Protein AF-A0A535K7L5-F1 (afdb_monomer_lite)

Radius of gyration: 12.25 Å; chains: 1; bounding box: 40×12×24 Å

Structure (mmCIF, N/CA/C/O backbone):
data_AF-A0A535K7L5-F1
#
_entry.id   AF-A0A535K7L5-F1
#
loop_
_atom_site.group_PDB
_atom_site.id
_atom_site.type_symbol
_atom_site.label_atom_id
_atom_site.label_alt_id
_atom_site.label_comp_id
_atom_site.label_asym_id
_atom_site.label_entity_id
_atom_site.label_seq_id
_atom_site.pdbx_PDB_ins_code
_atom_site.Cartn_x
_atom_site.Cartn_y
_atom_site.Cartn_z
_atom_site.occupancy
_atom_site.B_iso_or_equiv
_atom_site.auth_seq_id
_atom_site.auth_comp_id
_atom_site.auth_asym_id
_atom_site.auth_atom_id
_atom_site.pdbx_PDB_model_num
ATOM 1 N N . MET A 1 1 ? -29.786 -7.826 2.961 1.00 45.44 1 MET A N 1
ATOM 2 C CA . MET A 1 1 ? -29.461 -6.390 2.875 1.00 45.44 1 MET A CA 1
ATOM 3 C C . MET A 1 1 ? -28.043 -6.265 2.348 1.00 45.44 1 MET A C 1
ATOM 5 O O . MET A 1 1 ? -27.158 -6.715 3.064 1.00 45.44 1 MET A O 1
ATOM 9 N N . PRO A 1 2 ? -27.791 -5.723 1.148 1.00 43.12 2 PRO A N 1
ATOM 10 C CA . PRO A 1 2 ? -26.463 -5.230 0.834 1.00 43.12 2 PRO A CA 1
ATOM 11 C C . PRO A 1 2 ? -26.546 -3.717 0.649 1.00 43.12 2 PRO A C 1
ATOM 13 O O . PRO A 1 2 ? -27.097 -3.235 -0.335 1.00 43.12 2 PRO A O 1
ATOM 16 N N . ALA A 1 3 ? -26.043 -2.989 1.643 1.00 46.88 3 ALA A N 1
ATOM 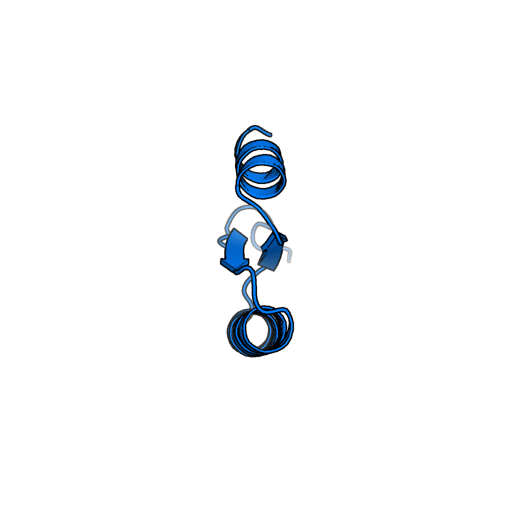17 C CA . ALA A 1 3 ? -25.620 -1.617 1.427 1.00 46.88 3 ALA A CA 1
ATOM 18 C C . ALA A 1 3 ? -24.454 -1.643 0.430 1.00 46.88 3 ALA A C 1
ATOM 20 O O . ALA A 1 3 ? -23.621 -2.554 0.449 1.00 46.88 3 ALA A O 1
ATOM 21 N N . ASP A 1 4 ? -24.483 -0.682 -0.472 1.00 44.41 4 ASP A N 1
ATOM 22 C CA . ASP A 1 4 ? -23.701 -0.554 -1.684 1.00 44.41 4 ASP A CA 1
ATOM 23 C C . ASP A 1 4 ? -22.208 -0.879 -1.524 1.00 44.41 4 ASP A C 1
ATOM 25 O O . ASP A 1 4 ? -21.455 -0.215 -0.817 1.00 44.41 4 ASP A O 1
ATOM 29 N N . ALA A 1 5 ? -21.738 -1.871 -2.285 1.00 50.38 5 ALA A N 1
ATOM 30 C CA . ALA A 1 5 ? -20.314 -2.158 -2.476 1.00 50.38 5 ALA A CA 1
ATOM 31 C C . ALA A 1 5 ? -19.566 -1.050 -3.258 1.00 50.38 5 ALA A C 1
ATOM 33 O O . ALA A 1 5 ? -18.411 -1.241 -3.623 1.00 50.38 5 ALA A O 1
ATOM 34 N N . ARG A 1 6 ? -20.219 0.087 -3.539 1.00 48.50 6 ARG A N 1
ATOM 35 C CA . ARG A 1 6 ? -19.684 1.213 -4.320 1.00 48.50 6 ARG A CA 1
ATOM 36 C C . ARG A 1 6 ? -19.055 2.324 -3.467 1.00 48.50 6 ARG A C 1
ATOM 38 O O . ARG A 1 6 ? -18.372 3.162 -4.036 1.00 48.50 6 ARG A O 1
ATOM 45 N N . ASP A 1 7 ? -19.215 2.289 -2.140 1.00 52.91 7 ASP A N 1
ATOM 46 C CA . ASP A 1 7 ? -18.772 3.369 -1.235 1.00 52.91 7 ASP A CA 1
ATOM 47 C C . ASP A 1 7 ? -17.635 2.978 -0.271 1.00 52.91 7 ASP A C 1
ATOM 49 O O . ASP A 1 7 ? -17.315 3.716 0.664 1.00 52.91 7 ASP A O 1
ATOM 53 N N . ARG A 1 8 ? -16.975 1.827 -0.468 1.00 59.72 8 ARG A N 1
ATOM 54 C CA . ARG A 1 8 ? -15.713 1.560 0.241 1.00 59.72 8 ARG A CA 1
ATOM 55 C C . ARG A 1 8 ? -14.597 2.292 -0.489 1.00 59.72 8 ARG A C 1
ATOM 57 O O . ARG A 1 8 ? -14.109 1.793 -1.495 1.00 59.72 8 ARG A O 1
ATOM 64 N N . ALA A 1 9 ? -14.227 3.471 0.008 1.00 73.00 9 ALA A N 1
ATOM 65 C CA . ALA A 1 9 ? -13.105 4.243 -0.517 1.00 73.00 9 ALA A CA 1
ATOM 66 C C . ALA A 1 9 ? -11.871 3.337 -0.691 1.00 73.00 9 ALA A C 1
ATOM 68 O O . ALA A 1 9 ? -11.378 2.763 0.285 1.00 73.00 9 ALA A O 1
ATOM 69 N N . SER A 1 10 ? -11.420 3.172 -1.936 1.00 81.56 10 SER A N 1
ATOM 70 C CA . SER A 1 10 ? -10.214 2.420 -2.269 1.00 81.56 10 SER A CA 1
ATOM 71 C C . SER A 1 10 ? -8.995 3.324 -2.096 1.00 81.56 10 SER A C 1
ATOM 73 O O . SER A 1 10 ? -8.966 4.449 -2.596 1.00 81.56 10 SER A O 1
ATOM 75 N N . ILE A 1 11 ? -7.993 2.855 -1.356 1.00 88.31 11 ILE A N 1
ATOM 76 C CA . ILE A 1 11 ? -6.780 3.614 -1.045 1.00 88.31 11 ILE A CA 1
ATOM 77 C C . ILE A 1 11 ? -5.596 2.947 -1.739 1.00 88.31 11 ILE A C 1
ATOM 79 O O . ILE A 1 11 ? -5.313 1.780 -1.490 1.00 88.31 11 ILE A O 1
ATOM 83 N N . LEU A 1 12 ? -4.878 3.698 -2.573 1.00 90.25 12 LEU A N 1
ATOM 84 C CA . LEU A 1 12 ? -3.635 3.251 -3.195 1.00 90.25 12 LEU A CA 1
ATOM 85 C C . LEU A 1 12 ? -2.437 3.781 -2.402 1.00 90.25 12 LEU A C 1
ATOM 87 O O . LEU A 1 12 ? -2.253 4.991 -2.274 1.00 90.25 12 LEU A O 1
ATOM 91 N N . VAL A 1 13 ? -1.608 2.873 -1.895 1.00 89.50 13 VAL A N 1
ATOM 92 C CA . VAL A 1 13 ? -0.378 3.193 -1.164 1.00 89.50 13 VAL A CA 1
ATOM 93 C C . VAL A 1 13 ? 0.820 2.955 -2.076 1.00 89.50 13 VAL A C 1
ATOM 95 O O . VAL A 1 13 ? 1.046 1.834 -2.533 1.00 89.50 13 VAL A O 1
ATOM 98 N N . VAL A 1 14 ? 1.604 4.004 -2.323 1.00 90.31 14 VAL A N 1
ATOM 99 C CA . VAL A 1 14 ? 2.799 3.948 -3.176 1.00 90.31 14 VAL A CA 1
ATOM 100 C C . VAL A 1 14 ? 4.026 4.208 -2.318 1.00 90.31 14 VAL A C 1
ATOM 102 O O . VAL A 1 14 ? 4.193 5.317 -1.817 1.00 90.31 14 VAL A O 1
ATOM 105 N N . ASP A 1 15 ? 4.856 3.185 -2.141 1.00 89.19 15 ASP A N 1
ATOM 106 C CA . ASP A 1 15 ? 6.079 3.267 -1.337 1.00 89.19 15 ASP A CA 1
ATOM 107 C C . ASP A 1 15 ? 7.119 2.263 -1.867 1.00 89.19 15 ASP A C 1
ATOM 109 O O . ASP A 1 15 ? 6.778 1.123 -2.230 1.00 89.19 15 ASP A O 1
ATOM 113 N N . ASP A 1 16 ? 8.376 2.700 -1.956 1.00 88.00 16 ASP A N 1
ATOM 114 C CA . ASP A 1 16 ? 9.511 1.908 -2.428 1.00 88.00 16 ASP A CA 1
ATOM 115 C C . ASP A 1 16 ? 10.057 0.964 -1.344 1.00 88.00 16 ASP A C 1
ATOM 117 O O . ASP A 1 16 ? 10.643 -0.071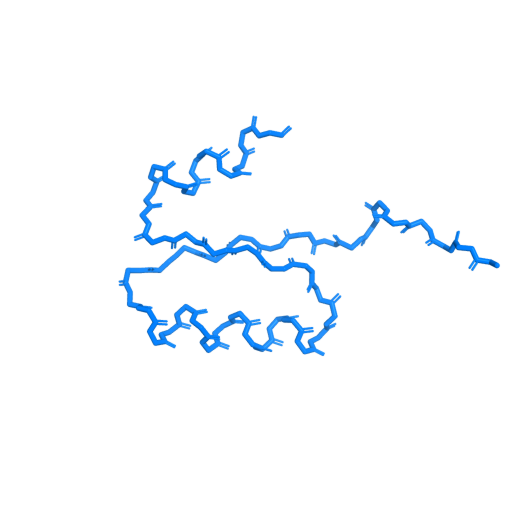 -1.680 1.00 88.00 16 ASP A O 1
ATOM 121 N N . ASP A 1 17 ? 9.790 1.238 -0.061 1.00 92.50 17 ASP A N 1
ATOM 122 C CA . ASP A 1 17 ? 10.095 0.326 1.038 1.00 92.50 17 ASP A CA 1
ATOM 123 C C . ASP A 1 17 ? 8.928 -0.658 1.281 1.00 92.50 17 ASP A C 1
ATOM 125 O O . ASP A 1 17 ? 7.844 -0.277 1.746 1.00 92.50 17 ASP A O 1
ATOM 129 N N . PRO A 1 18 ? 9.127 -1.971 1.044 1.00 88.38 18 PRO A N 1
ATOM 130 C CA . PRO A 1 18 ? 8.079 -2.966 1.250 1.00 88.38 18 PRO A CA 1
ATOM 131 C C . PRO A 1 18 ? 7.604 -3.053 2.709 1.00 88.38 18 PRO A C 1
ATOM 133 O O . PRO A 1 18 ? 6.441 -3.373 2.943 1.00 88.38 18 PRO A O 1
ATOM 136 N N . LYS A 1 19 ? 8.457 -2.747 3.698 1.00 91.56 19 LYS A N 1
ATOM 137 C CA . LYS A 1 19 ? 8.086 -2.821 5.120 1.00 91.56 19 LYS A CA 1
ATOM 138 C C . LYS A 1 19 ? 7.096 -1.729 5.496 1.00 91.56 19 LYS A C 1
ATOM 140 O O . LYS A 1 19 ? 6.143 -1.997 6.226 1.00 91.56 19 LYS A O 1
ATOM 145 N N . ILE A 1 20 ? 7.332 -0.508 5.017 1.00 91.62 20 ILE A N 1
ATOM 146 C CA . ILE A 1 20 ? 6.442 0.628 5.267 1.00 91.62 20 ILE A CA 1
ATOM 147 C C . ILE A 1 20 ? 5.123 0.408 4.533 1.00 91.62 20 ILE A C 1
ATOM 149 O O . ILE A 1 20 ? 4.058 0.523 5.142 1.00 91.62 20 ILE A O 1
ATOM 153 N N . ARG A 1 21 ? 5.187 -0.019 3.269 1.00 92.81 21 ARG A N 1
ATOM 154 C CA . ARG A 1 21 ? 4.005 -0.317 2.457 1.00 92.81 21 ARG A CA 1
ATOM 155 C C . ARG A 1 21 ? 3.081 -1.346 3.104 1.00 92.81 21 ARG A C 1
ATOM 157 O O . ARG A 1 21 ? 1.877 -1.113 3.200 1.00 92.81 21 ARG A O 1
ATOM 164 N N . ASP A 1 22 ? 3.638 -2.456 3.584 1.00 91.06 22 ASP A N 1
ATOM 165 C CA . ASP A 1 22 ? 2.858 -3.510 4.236 1.00 91.06 22 ASP A CA 1
ATOM 166 C C . ASP A 1 22 ? 2.276 -3.047 5.576 1.00 91.06 22 ASP A C 1
ATOM 168 O O . ASP A 1 22 ? 1.137 -3.382 5.904 1.00 91.06 22 ASP A O 1
ATOM 172 N N . LEU A 1 23 ? 3.021 -2.238 6.338 1.00 93.94 23 LEU A N 1
ATOM 173 C CA . LEU A 1 23 ? 2.532 -1.656 7.585 1.00 93.94 23 LEU A CA 1
ATOM 174 C C . LEU A 1 23 ? 1.325 -0.746 7.330 1.00 93.94 23 LEU A C 1
ATOM 176 O O . LEU A 1 23 ? 0.285 -0.921 7.964 1.00 93.94 23 LEU A O 1
ATOM 180 N N . VAL A 1 24 ? 1.430 0.177 6.374 1.00 92.44 24 VAL A N 1
ATOM 181 C CA . VAL A 1 24 ? 0.338 1.093 6.012 1.00 92.44 24 VAL A CA 1
ATOM 182 C C . VAL A 1 24 ? -0.869 0.318 5.477 1.00 92.44 24 VAL A C 1
ATOM 184 O O . VAL A 1 24 ? -1.995 0.603 5.891 1.00 92.44 24 VAL A O 1
ATOM 187 N N . ARG A 1 25 ? -0.647 -0.709 4.640 1.00 90.75 25 ARG A N 1
ATOM 188 C CA . ARG A 1 25 ? -1.717 -1.595 4.159 1.00 90.75 25 ARG A CA 1
ATOM 189 C C . ARG A 1 25 ? -2.478 -2.227 5.318 1.00 90.75 25 ARG A C 1
ATOM 191 O O . ARG A 1 25 ? -3.690 -2.070 5.400 1.00 90.75 25 ARG A O 1
ATOM 198 N N . MET A 1 26 ? -1.767 -2.874 6.243 1.00 91.19 26 MET A N 1
ATOM 199 C CA . MET A 1 26 ? -2.384 -3.532 7.398 1.00 91.19 26 MET A CA 1
ATOM 200 C C . MET A 1 26 ? -3.196 -2.564 8.264 1.00 91.19 26 MET A C 1
ATOM 202 O O . MET A 1 26 ? -4.268 -2.932 8.740 1.00 91.19 26 MET A O 1
ATOM 206 N N . TYR A 1 27 ? -2.713 -1.335 8.474 1.00 92.94 27 TYR A N 1
ATOM 207 C CA . TYR A 1 27 ? -3.456 -0.326 9.231 1.00 92.94 27 TYR A CA 1
ATOM 208 C C . TYR A 1 27 ? -4.767 0.056 8.538 1.00 92.94 27 TYR A C 1
ATOM 210 O O . TYR A 1 27 ? -5.815 0.036 9.176 1.00 92.94 27 TYR A O 1
ATOM 218 N N . LEU A 1 28 ? -4.722 0.364 7.244 1.00 89.25 28 LEU A N 1
ATOM 219 C CA . LEU A 1 28 ? -5.888 0.817 6.484 1.00 89.25 28 LEU A CA 1
ATOM 220 C C . LEU A 1 28 ? -6.906 -0.309 6.230 1.00 89.25 28 LEU A C 1
ATOM 222 O O . LEU A 1 28 ? -8.111 -0.083 6.343 1.00 89.25 28 LEU A O 1
ATOM 226 N N . GLU A 1 29 ? -6.445 -1.536 5.973 1.00 87.94 29 GLU A N 1
ATOM 227 C CA . GLU A 1 29 ? -7.314 -2.716 5.865 1.00 87.94 29 GLU A CA 1
ATOM 228 C C . GLU A 1 29 ? -8.038 -2.993 7.189 1.00 87.94 29 GLU A C 1
ATOM 230 O O . GLU A 1 29 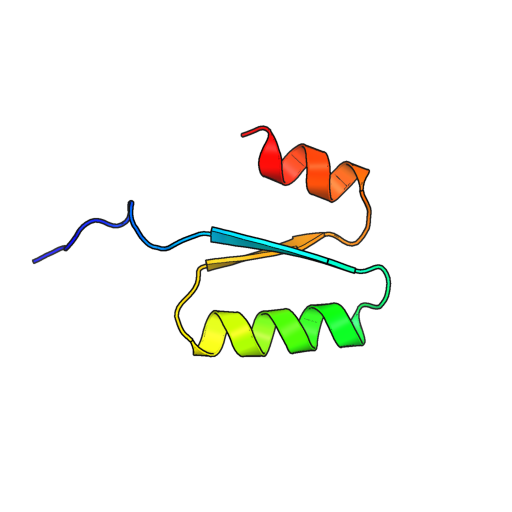? -9.223 -3.332 7.195 1.00 87.94 29 GLU A O 1
ATOM 235 N N . ARG A 1 30 ? -7.356 -2.806 8.330 1.00 88.06 30 ARG A N 1
ATOM 236 C CA . ARG A 1 30 ? -7.958 -2.980 9.661 1.00 88.06 30 ARG A CA 1
ATOM 237 C C . ARG A 1 30 ? -9.059 -1.958 9.949 1.00 88.06 30 ARG A C 1
ATOM 239 O O . ARG A 1 30 ? -10.011 -2.289 10.650 1.00 88.06 30 ARG A O 1
ATOM 246 N N . GLU A 1 31 ? -8.949 -0.752 9.401 1.00 86.50 31 GLU A N 1
ATOM 247 C CA . GLU A 1 31 ? -9.994 0.282 9.466 1.00 86.50 31 GLU A CA 1
ATOM 248 C C . GLU A 1 31 ? -11.162 0.009 8.490 1.00 86.50 31 GLU A C 1
ATOM 250 O O . GLU A 1 31 ? -12.172 0.709 8.512 1.00 86.50 31 GLU A O 1
ATOM 255 N N . GLY A 1 32 ? -11.070 -1.042 7.663 1.00 85.12 32 GLY A N 1
ATOM 256 C CA . GLY A 1 32 ? -12.146 -1.504 6.782 1.00 85.12 32 GLY A CA 1
ATOM 257 C C . GLY A 1 32 ? -12.106 -0.943 5.359 1.00 85.12 32 GLY A C 1
ATOM 258 O O . GLY A 1 32 ? -13.066 -1.143 4.605 1.00 85.12 32 GLY A O 1
ATOM 259 N N . PHE A 1 33 ? -11.016 -0.272 4.978 1.00 87.31 33 PHE A N 1
ATOM 260 C CA . PHE A 1 33 ? -10.804 0.222 3.618 1.00 87.31 33 PHE A CA 1
ATOM 261 C C . PHE A 1 33 ? -10.302 -0.883 2.684 1.00 87.31 33 PHE A C 1
ATOM 263 O O . PHE A 1 33 ? -9.656 -1.839 3.113 1.00 87.31 33 PHE A O 1
ATOM 270 N N . ALA A 1 34 ? -10.593 -0.741 1.390 1.00 84.62 34 ALA A N 1
ATOM 271 C CA . ALA A 1 34 ? -9.954 -1.545 0.354 1.00 84.62 34 ALA A CA 1
ATOM 272 C C . ALA A 1 34 ? -8.608 -0.897 0.020 1.00 84.62 34 ALA A C 1
ATOM 274 O O . ALA A 1 34 ? -8.575 0.288 -0.308 1.00 84.62 34 ALA A O 1
ATOM 275 N N . VAL A 1 35 ? -7.508 -1.638 0.147 1.00 88.69 35 VAL A N 1
ATOM 276 C CA . VAL A 1 35 ? -6.166 -1.071 -0.004 1.00 88.69 35 VAL A CA 1
ATOM 277 C C . VAL A 1 35 ? -5.415 -1.782 -1.112 1.00 88.69 35 VAL A C 1
ATOM 279 O O . VAL A 1 35 ? -5.261 -3.001 -1.091 1.00 88.69 35 VAL A O 1
ATOM 282 N N . GLU A 1 36 ? -4.900 -0.998 -2.046 1.00 89.62 36 GLU A N 1
ATOM 283 C CA . GLU A 1 36 ? -3.996 -1.447 -3.094 1.00 89.62 36 GLU A CA 1
ATOM 284 C C . GLU A 1 36 ? -2.600 -0.891 -2.843 1.00 89.62 36 GLU A C 1
ATOM 286 O O . GLU A 1 36 ? -2.427 0.174 -2.246 1.00 89.62 36 GLU A O 1
ATOM 291 N N . THR A 1 37 ? -1.580 -1.626 -3.274 1.00 89.62 37 THR A N 1
ATOM 292 C CA . THR A 1 37 ? -0.189 -1.245 -3.051 1.00 89.62 37 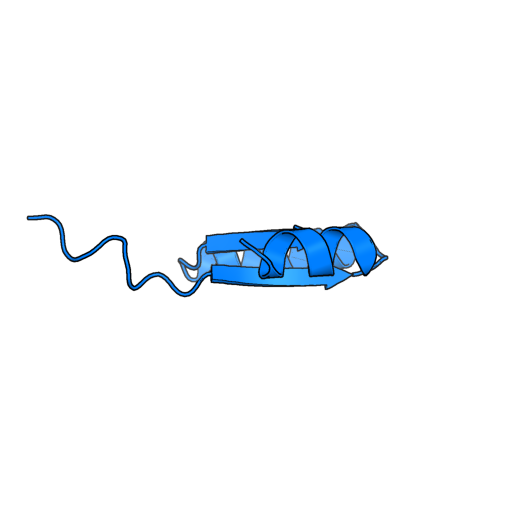THR A CA 1
ATOM 293 C C . THR A 1 37 ? 0.586 -1.234 -4.359 1.00 89.62 37 THR A C 1
ATOM 295 O O . THR A 1 37 ? 0.444 -2.124 -5.194 1.00 89.62 37 THR A O 1
ATOM 298 N N . ALA A 1 38 ? 1.438 -0.227 -4.524 1.00 89.69 38 ALA A N 1
ATOM 299 C CA . ALA A 1 38 ? 2.354 -0.116 -5.648 1.00 89.69 38 ALA A CA 1
ATOM 300 C C . ALA A 1 38 ? 3.782 0.112 -5.142 1.00 89.69 38 ALA A C 1
ATOM 302 O O . ALA A 1 38 ? 4.014 0.839 -4.176 1.00 89.69 38 ALA A O 1
ATOM 303 N N . SER A 1 39 ? 4.742 -0.532 -5.802 1.00 85.88 39 SER A N 1
ATOM 304 C CA . SER A 1 39 ? 6.179 -0.389 -5.540 1.00 85.88 39 SER A CA 1
ATOM 305 C C . SER A 1 39 ? 6.837 0.746 -6.308 1.00 85.88 39 SER A C 1
ATOM 307 O O . SER A 1 39 ? 7.987 1.080 -6.045 1.00 85.88 39 SER A O 1
ATOM 309 N N . ASP A 1 40 ? 6.141 1.295 -7.297 1.00 84.19 40 ASP A N 1
ATOM 310 C CA . ASP A 1 40 ? 6.686 2.276 -8.215 1.00 84.19 40 ASP A CA 1
ATOM 311 C C . ASP A 1 40 ? 5.569 3.132 -8.822 1.00 84.19 40 ASP A C 1
ATOM 313 O O . ASP A 1 40 ? 4.386 2.777 -8.810 1.00 84.19 40 ASP A O 1
ATOM 317 N N . GLY A 1 41 ? 5.957 4.290 -9.355 1.00 79.44 41 GLY A N 1
ATOM 318 C CA . GLY A 1 41 ? 5.016 5.248 -9.926 1.00 79.44 41 GLY A CA 1
ATOM 319 C C . GLY A 1 41 ? 4.307 4.746 -11.187 1.00 79.44 41 GLY A C 1
ATOM 320 O O . GLY A 1 41 ? 3.193 5.182 -11.459 1.00 79.44 41 GLY A O 1
ATOM 321 N N . LEU A 1 42 ? 4.906 3.825 -11.950 1.00 85.50 42 LEU A N 1
ATOM 322 C CA . LEU A 1 42 ? 4.280 3.260 -13.150 1.00 85.50 42 LEU A CA 1
ATOM 323 C C . L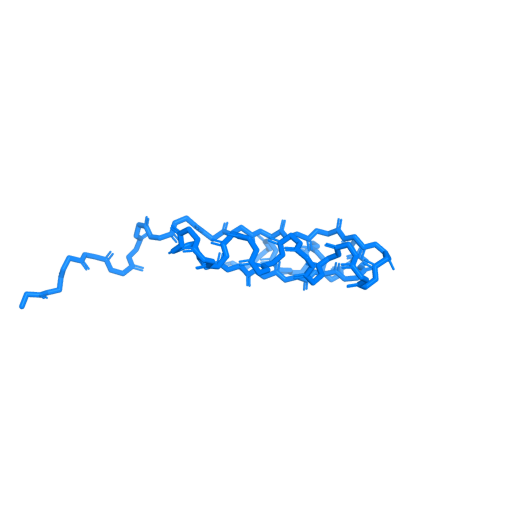EU A 1 42 ? 3.133 2.319 -12.767 1.00 85.50 42 LEU A C 1
ATOM 325 O O . LEU A 1 42 ? 2.030 2.462 -13.293 1.00 85.50 42 LEU A O 1
ATOM 329 N N . ALA A 1 43 ? 3.372 1.426 -11.808 1.00 81.31 43 ALA A N 1
ATOM 330 C CA . ALA A 1 43 ? 2.366 0.564 -11.205 1.00 81.31 43 ALA A CA 1
ATOM 331 C C . ALA A 1 43 ? 1.255 1.392 -10.544 1.00 81.31 43 ALA A C 1
ATOM 333 O O . ALA A 1 43 ? 0.078 1.08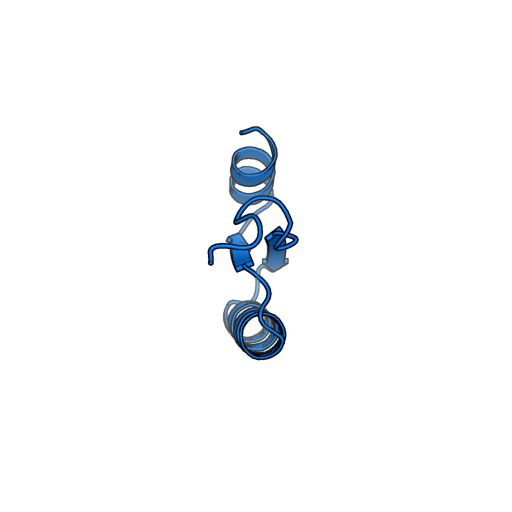8 -10.718 1.00 81.31 43 ALA A O 1
ATOM 334 N N . ALA A 1 44 ? 1.608 2.491 -9.868 1.00 83.62 44 ALA A N 1
ATOM 335 C CA . ALA A 1 44 ? 0.625 3.387 -9.268 1.00 83.62 44 ALA A CA 1
ATOM 336 C C . ALA A 1 44 ? -0.277 4.064 -10.312 1.00 83.62 44 ALA A C 1
ATOM 338 O O . ALA A 1 44 ? -1.494 4.110 -10.163 1.00 83.62 44 ALA A O 1
ATOM 339 N N . VAL A 1 45 ? 0.309 4.577 -11.397 1.00 82.19 45 VAL A N 1
ATOM 340 C CA . VAL A 1 45 ? -0.449 5.220 -12.479 1.00 82.19 45 VAL A CA 1
ATOM 341 C C . VAL A 1 45 ? -1.328 4.214 -13.223 1.00 82.19 45 VAL A C 1
ATOM 343 O O . VAL A 1 45 ? -2.411 4.590 -13.666 1.00 82.19 45 VAL A O 1
ATOM 346 N N . ALA A 1 46 ? -0.893 2.958 -13.352 1.00 81.44 46 ALA A N 1
ATOM 347 C CA . ALA A 1 46 ? -1.718 1.892 -13.909 1.00 81.44 46 ALA A CA 1
ATOM 348 C C . ALA A 1 46 ? -2.945 1.605 -13.027 1.00 81.44 46 ALA A C 1
ATOM 350 O O . ALA A 1 46 ? -4.045 1.529 -13.559 1.00 81.44 46 ALA A O 1
ATOM 351 N N . ALA A 1 47 ? -2.770 1.542 -11.703 1.00 77.94 47 ALA A N 1
ATOM 352 C CA . ALA A 1 47 ? -3.852 1.279 -10.750 1.00 77.94 47 ALA A CA 1
ATOM 353 C C . ALA A 1 47 ? -4.902 2.407 -10.665 1.00 77.94 47 ALA A C 1
ATOM 355 O O . ALA A 1 47 ? -6.059 2.151 -10.367 1.00 77.94 47 ALA A O 1
ATOM 356 N N . VAL A 1 48 ? -4.528 3.665 -10.940 1.00 78.06 48 VAL A N 1
ATOM 357 C CA . VAL A 1 48 ? -5.460 4.818 -10.897 1.00 78.06 48 VAL A CA 1
ATOM 358 C C . VAL A 1 48 ? -6.217 5.031 -12.216 1.00 78.06 48 VAL A C 1
ATOM 360 O O . VAL A 1 48 ? -7.193 5.775 -12.257 1.00 78.06 48 VAL A O 1
ATOM 363 N N . ARG A 1 49 ? -5.744 4.457 -13.326 1.00 72.06 49 ARG A N 1
ATOM 364 C CA . ARG A 1 49 ? -6.282 4.730 -14.671 1.00 72.06 49 ARG A CA 1
ATOM 365 C C . ARG A 1 49 ? -7.417 3.795 -15.112 1.00 72.06 49 ARG A C 1
ATOM 367 O O . ARG A 1 49 ? -7.860 3.949 -16.252 1.00 72.06 49 ARG A O 1
ATOM 374 N N . GLU A 1 50 ? -7.868 2.878 -14.262 1.00 52.09 50 GLU A N 1
ATOM 375 C CA . GLU A 1 50 ? -9.029 1.997 -14.497 1.00 52.09 50 GLU A CA 1
ATOM 376 C C . GLU A 1 50 ? -10.312 2.573 -13.875 1.00 52.09 50 GLU A C 1
ATOM 378 O O . GLU A 1 50 ? -11.369 2.499 -14.547 1.00 52.09 50 GLU A O 1
#

pLDDT: mean 80.02, std 15.3, range [43.12, 93.94]

Secondary structure (DSSP, 8-state):
----TT-S-EEEEE-S-HHHHHHHHHHHHHTT-EEEEESSHHHHHHHH--

Foldseek 3Di:
DDDDPPPQDEEEAEDLDPVVQVVVVVVQVVVVHHYHYDNDPVRVVVVVPD

Sequence (50 aa):
MPADARDRASILVVDDDPKIRDLVRMYLEREGFAVETASDGLAAVAAVRE